Protein AF-A0A8X6TKK6-F1 (afdb_monomer_lite)

InterPro domains:
  IPR029055 Nucleophile aminohydrolases, N-terminal [SSF56235] (1-52)

Sequence (68 aa):
MRHGMSPTQAAQDSIKRIIAKYPSFSGAIIAATINGEYGASCHGMEKFPFSVINRKLGKVTVETVACL

Organism: Nephila pilipes (NCBI:txid299642)

Foldseek 3Di:
DVVPDAQARVFVVVVVVVCVVVVQDWDKDKDADPVGGIHMETPNDQKDWDWDDDPVVPDTDIDMDGYD

Secondary structure (DSSP, 8-state):
-TTS--HHHHHHHHHHHHHHH-TT--EEEEEE-TTS-EEEEEESSSEEEEEE--TTT-S-EEEEEE--

Radius of gyration: 12.66 Å; chains: 1; bounding box: 33×23×27 Å

pLDDT: mean 96.5, std 2.03, range [87.38, 98.31]

Structure (mmCIF, N/CA/C/O backbone):
data_AF-A0A8X6TKK6-F1
#
_entry.id   AF-A0A8X6TKK6-F1
#
loop_
_atom_site.group_PDB
_atom_site.id
_atom_site.type_symbol
_atom_site.label_atom_id
_atom_site.label_alt_id
_atom_site.label_comp_id
_atom_site.label_asym_id
_atom_site.label_entity_id
_atom_site.label_seq_id
_atom_site.pdbx_PDB_ins_code
_atom_site.Cartn_x
_atom_site.Cartn_y
_atom_site.Cartn_z
_atom_site.occupancy
_atom_site.B_iso_or_equiv
_atom_site.auth_seq_id
_atom_site.auth_comp_id
_atom_site.auth_asym_id
_atom_site.auth_atom_id
_atom_site.pdbx_PDB_model_num
ATOM 1 N N . MET A 1 1 ? 8.319 6.068 6.915 1.00 93.88 1 MET A N 1
ATOM 2 C CA . MET A 1 1 ? 7.463 6.633 7.986 1.00 93.88 1 MET A CA 1
ATOM 3 C C . MET A 1 1 ? 8.234 7.444 9.028 1.00 93.88 1 MET A C 1
ATOM 5 O O . MET A 1 1 ? 7.826 8.565 9.273 1.00 93.88 1 MET A O 1
ATOM 9 N N . ARG A 1 2 ? 9.369 6.976 9.590 1.00 92.25 2 ARG A N 1
ATOM 10 C CA . ARG A 1 2 ? 10.168 7.763 10.571 1.00 92.25 2 ARG A CA 1
ATOM 11 C C . ARG A 1 2 ? 10.517 9.193 10.112 1.00 92.25 2 ARG A C 1
ATOM 13 O O . ARG A 1 2 ? 10.603 10.089 10.933 1.00 92.25 2 ARG A O 1
ATOM 20 N N . HIS A 1 3 ? 10.690 9.392 8.805 1.00 92.19 3 HIS A N 1
ATOM 21 C CA . HIS A 1 3 ? 10.994 10.686 8.181 1.00 92.19 3 HIS A CA 1
ATOM 22 C C . HIS A 1 3 ? 9.757 11.404 7.596 1.00 92.19 3 HIS A C 1
ATOM 24 O O . HIS A 1 3 ? 9.893 12.175 6.657 1.00 92.19 3 HIS A O 1
ATOM 30 N N . GLY A 1 4 ? 8.544 11.110 8.078 1.00 92.19 4 GLY A N 1
ATOM 31 C CA . GLY A 1 4 ? 7.317 11.812 7.668 1.00 92.19 4 GLY A CA 1
ATOM 32 C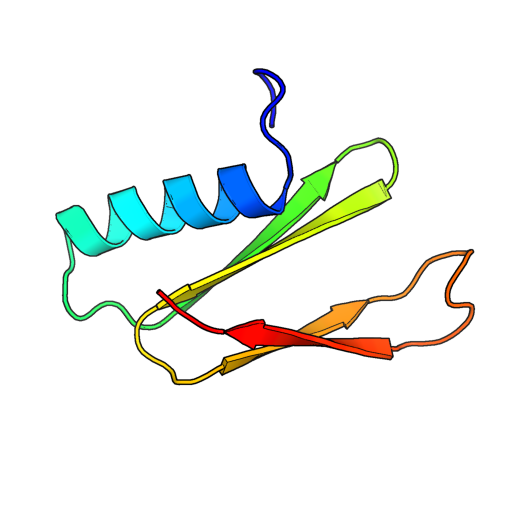 C . GLY A 1 4 ? 6.620 11.290 6.405 1.00 92.19 4 GLY A C 1
ATOM 33 O O . GLY A 1 4 ? 5.577 11.811 6.037 1.00 92.19 4 GLY A O 1
ATOM 34 N N . MET A 1 5 ? 7.139 10.246 5.744 1.00 96.38 5 MET A N 1
ATOM 35 C CA . MET A 1 5 ? 6.400 9.587 4.653 1.00 96.38 5 MET A CA 1
ATOM 36 C C . MET A 1 5 ? 5.097 8.970 5.166 1.00 96.38 5 MET A C 1
ATOM 38 O O . MET A 1 5 ? 5.131 8.250 6.174 1.00 96.38 5 MET A O 1
ATOM 42 N N . SER A 1 6 ? 4.014 9.137 4.402 1.00 97.38 6 SER A N 1
ATOM 43 C CA . SER A 1 6 ? 2.772 8.387 4.617 1.00 97.38 6 SER A CA 1
ATOM 44 C C . SER A 1 6 ? 3.004 6.869 4.491 1.00 97.38 6 SER A C 1
ATOM 46 O O . SER A 1 6 ? 3.965 6.440 3.834 1.00 97.38 6 SER A O 1
ATOM 48 N N . PRO A 1 7 ? 2.139 6.028 5.087 1.00 97.94 7 PRO A N 1
ATOM 49 C CA . PRO A 1 7 ? 2.229 4.573 4.965 1.00 97.94 7 PRO A CA 1
ATOM 50 C C . PRO A 1 7 ? 2.319 4.067 3.524 1.00 97.94 7 PRO A C 1
ATOM 52 O O . PRO A 1 7 ? 3.211 3.280 3.211 1.00 97.94 7 PRO A O 1
ATOM 55 N N . THR A 1 8 ? 1.461 4.567 2.630 1.00 97.50 8 THR A N 1
ATOM 56 C CA . THR A 1 8 ? 1.454 4.176 1.212 1.00 97.50 8 THR A CA 1
ATOM 57 C C . THR A 1 8 ? 2.763 4.544 0.525 1.00 97.50 8 THR A C 1
ATOM 59 O O . THR A 1 8 ? 3.361 3.702 -0.139 1.00 97.50 8 THR A O 1
ATOM 62 N N . GLN A 1 9 ? 3.269 5.764 0.735 1.00 97.44 9 GLN A N 1
ATOM 63 C CA . GLN A 1 9 ? 4.552 6.186 0.160 1.00 97.44 9 GLN A CA 1
ATOM 64 C C . GLN A 1 9 ? 5.716 5.333 0.676 1.00 97.44 9 GLN A C 1
ATOM 66 O O . GLN A 1 9 ? 6.592 4.956 -0.096 1.00 97.44 9 GLN A O 1
ATOM 71 N N . ALA A 1 10 ? 5.721 4.993 1.968 1.00 98.12 10 ALA A N 1
ATOM 72 C CA . ALA A 1 10 ? 6.758 4.148 2.554 1.00 98.12 10 ALA A CA 1
ATOM 73 C C . ALA A 1 10 ? 6.710 2.702 2.025 1.00 98.12 10 ALA A C 1
ATOM 75 O O . ALA A 1 10 ? 7.760 2.104 1.770 1.00 98.12 10 ALA A O 1
ATOM 76 N N . ALA A 1 11 ? 5.509 2.146 1.838 1.00 98.00 11 ALA A N 1
ATOM 77 C CA . ALA A 1 11 ? 5.322 0.835 1.223 1.00 98.00 11 ALA A CA 1
ATOM 78 C C . ALA A 1 11 ? 5.782 0.840 -0.245 1.00 98.00 11 ALA A C 1
ATOM 80 O O . ALA A 1 11 ? 6.538 -0.041 -0.652 1.00 98.00 11 ALA A O 1
ATOM 81 N N . GLN A 1 12 ? 5.403 1.863 -1.017 1.00 97.81 12 GLN A N 1
ATOM 82 C CA . GLN A 1 12 ? 5.836 2.034 -2.407 1.00 97.81 12 GLN A CA 1
ATOM 83 C C . GLN A 1 12 ? 7.354 2.186 -2.530 1.00 97.81 12 GLN A C 1
ATOM 85 O O . GLN A 1 12 ? 7.953 1.549 -3.391 1.00 97.81 12 GLN A O 1
ATOM 90 N N . ASP A 1 13 ? 7.993 2.990 -1.674 1.00 97.94 13 ASP A N 1
ATOM 91 C CA . ASP A 1 13 ? 9.455 3.144 -1.662 1.00 97.94 13 ASP A CA 1
ATOM 92 C C . ASP A 1 13 ? 10.154 1.803 -1.394 1.00 97.94 13 ASP A C 1
ATOM 94 O O . ASP A 1 13 ? 11.125 1.450 -2.062 1.00 97.94 13 ASP A O 1
ATOM 98 N N . SER A 1 14 ? 9.606 1.007 -0.473 1.00 97.62 14 SER A N 1
ATOM 99 C CA . SER A 1 14 ? 10.124 -0.327 -0.161 1.00 97.62 14 SER A CA 1
ATOM 100 C C . SER A 1 14 ? 10.000 -1.281 -1.354 1.00 97.62 14 SER A C 1
ATOM 102 O O . SER A 1 14 ? 10.987 -1.916 -1.726 1.00 97.62 14 SER A O 1
ATOM 104 N N . ILE A 1 15 ? 8.831 -1.335 -2.005 1.00 97.81 15 ILE A N 1
ATOM 105 C CA . ILE A 1 15 ? 8.623 -2.137 -3.221 1.00 97.81 15 ILE A CA 1
ATOM 106 C C . ILE A 1 15 ? 9.576 -1.689 -4.336 1.00 97.81 15 ILE A C 1
ATOM 108 O O . ILE A 1 15 ? 10.250 -2.534 -4.920 1.00 97.81 15 ILE A O 1
ATOM 112 N N . LYS A 1 16 ? 9.723 -0.378 -4.577 1.00 97.75 16 LYS A N 1
ATOM 113 C CA . LYS A 1 16 ? 10.637 0.171 -5.598 1.00 97.75 16 LYS A CA 1
ATOM 114 C C . LYS A 1 16 ? 12.084 -0.286 -5.404 1.00 97.75 16 LYS A C 1
ATOM 116 O O . LYS A 1 16 ? 12.758 -0.628 -6.372 1.00 97.75 16 LYS A O 1
ATOM 121 N N . ARG A 1 17 ? 12.564 -0.341 -4.159 1.00 97.88 17 ARG A N 1
ATOM 122 C CA . ARG A 1 17 ? 13.912 -0.846 -3.844 1.00 97.88 17 ARG A CA 1
ATOM 123 C C . ARG A 1 17 ? 14.046 -2.347 -4.094 1.00 97.88 17 ARG A C 1
ATOM 125 O O . ARG A 1 17 ? 15.100 -2.787 -4.544 1.00 97.88 17 ARG A O 1
ATOM 132 N N . ILE A 1 18 ? 12.999 -3.124 -3.806 1.00 97.81 18 ILE A N 1
ATOM 133 C CA . ILE A 1 18 ? 12.989 -4.572 -4.050 1.00 97.81 18 ILE A CA 1
ATOM 134 C C . ILE A 1 18 ? 13.046 -4.845 -5.553 1.00 97.81 18 ILE A C 1
ATOM 136 O O . ILE A 1 18 ? 13.937 -5.567 -5.991 1.00 97.81 18 ILE A O 1
ATOM 140 N N . ILE A 1 19 ? 12.165 -4.227 -6.344 1.00 97.44 19 ILE A N 1
ATOM 141 C CA . ILE A 1 19 ? 12.081 -4.468 -7.795 1.00 97.44 19 ILE A CA 1
ATOM 142 C C . ILE A 1 19 ? 13.316 -3.966 -8.545 1.00 97.44 19 ILE A C 1
ATOM 144 O O . ILE A 1 19 ? 13.707 -4.563 -9.541 1.00 97.44 19 ILE A O 1
ATOM 148 N N . ALA A 1 20 ? 13.987 -2.927 -8.031 1.00 97.88 20 ALA A N 1
ATOM 149 C CA . ALA A 1 20 ? 15.261 -2.467 -8.578 1.00 97.88 20 ALA A CA 1
ATOM 150 C C . ALA A 1 20 ? 16.354 -3.551 -8.516 1.00 97.88 20 ALA A C 1
ATOM 152 O O . ALA A 1 20 ? 17.273 -3.538 -9.331 1.00 97.88 20 ALA A O 1
ATOM 153 N N . LYS A 1 21 ? 16.260 -4.491 -7.564 1.00 98.25 21 LYS A N 1
ATOM 154 C CA . LYS A 1 21 ? 17.186 -5.625 -7.425 1.00 98.25 21 LYS A CA 1
ATOM 155 C C . LYS A 1 21 ? 16.617 -6.938 -7.971 1.00 98.25 21 LYS A C 1
ATOM 157 O O . LYS A 1 21 ? 17.371 -7.756 -8.489 1.00 98.25 21 LYS A O 1
ATOM 162 N N . TYR A 1 22 ? 15.308 -7.137 -7.852 1.00 97.69 22 TYR A N 1
ATOM 163 C CA . TYR A 1 22 ? 14.595 -8.350 -8.245 1.00 97.69 22 TYR A CA 1
ATOM 164 C C . TYR A 1 22 ? 13.364 -7.979 -9.090 1.00 97.69 22 TYR A C 1
ATOM 166 O O . TYR A 1 22 ? 12.255 -7.928 -8.558 1.00 97.69 22 TYR A O 1
ATOM 174 N N . PRO A 1 23 ? 13.529 -7.721 -10.402 1.00 95.50 23 PRO A N 1
ATOM 175 C CA . PRO A 1 23 ? 12.444 -7.217 -11.252 1.00 95.50 23 PRO A CA 1
ATOM 176 C C . PRO A 1 23 ? 11.252 -8.170 -11.412 1.00 95.50 23 PRO A C 1
ATOM 178 O O . PRO A 1 23 ? 10.172 -7.739 -11.783 1.00 95.50 23 PRO A O 1
ATOM 181 N N . SER A 1 24 ? 11.442 -9.464 -11.150 1.00 95.62 24 SER A N 1
ATOM 182 C CA . SER A 1 24 ? 10.395 -10.493 -11.202 1.00 95.62 24 SER A CA 1
ATOM 183 C C . SER A 1 24 ? 9.766 -10.797 -9.838 1.00 95.62 24 SER A C 1
ATOM 185 O O . SER A 1 24 ? 9.042 -11.783 -9.693 1.00 95.62 24 SER A O 1
ATOM 187 N N . PHE A 1 25 ? 10.065 -9.995 -8.814 1.00 96.56 25 PHE A N 1
ATOM 188 C CA . PHE A 1 25 ? 9.482 -10.153 -7.486 1.00 96.56 25 PHE A CA 1
ATOM 189 C C . PHE A 1 25 ? 7.952 -10.036 -7.544 1.00 96.56 25 PHE A C 1
ATOM 191 O O . PHE A 1 25 ? 7.414 -9.111 -8.140 1.00 96.56 25 PHE A O 1
ATOM 198 N N . SER A 1 26 ? 7.240 -10.939 -6.874 1.00 97.31 26 SER A N 1
ATOM 199 C CA . SER A 1 26 ? 5.805 -10.792 -6.632 1.00 97.31 26 SER A CA 1
ATOM 200 C C . SER A 1 26 ? 5.568 -10.735 -5.132 1.00 97.31 26 SER A C 1
ATOM 202 O O . SER A 1 26 ? 5.996 -11.622 -4.391 1.00 97.31 26 SER A O 1
ATOM 204 N N . GLY A 1 27 ? 4.929 -9.664 -4.671 1.00 97.12 27 GLY A N 1
ATOM 205 C CA . GLY A 1 27 ? 4.679 -9.465 -3.253 1.00 97.12 27 GLY A CA 1
ATOM 206 C C . GLY A 1 27 ? 4.134 -8.086 -2.918 1.00 97.12 27 GLY A C 1
ATOM 207 O O . GLY A 1 27 ? 4.056 -7.189 -3.758 1.00 97.12 27 GLY A O 1
ATOM 208 N N . ALA A 1 28 ? 3.750 -7.929 -1.655 1.00 98.00 28 ALA A N 1
ATOM 209 C CA . ALA A 1 28 ? 3.111 -6.729 -1.148 1.00 98.00 28 ALA A CA 1
ATOM 210 C C . ALA A 1 28 ? 3.611 -6.363 0.248 1.00 98.00 28 ALA A C 1
ATOM 212 O O . ALA A 1 28 ? 4.056 -7.214 1.017 1.00 98.00 28 ALA A O 1
ATOM 213 N N . ILE A 1 29 ? 3.520 -5.077 0.570 1.00 98.12 29 ILE A N 1
ATOM 214 C CA . ILE A 1 29 ? 3.889 -4.500 1.859 1.00 98.12 29 ILE A CA 1
ATOM 215 C C . ILE A 1 29 ? 2.706 -3.682 2.361 1.00 98.12 29 ILE A C 1
ATOM 217 O O . ILE A 1 29 ? 2.194 -2.825 1.642 1.00 98.12 29 ILE A O 1
ATOM 221 N N . ILE A 1 30 ? 2.317 -3.922 3.613 1.00 98.06 30 ILE A N 1
ATOM 222 C CA . ILE A 1 30 ? 1.365 -3.100 4.365 1.00 98.06 30 ILE A CA 1
ATOM 223 C C . ILE A 1 30 ? 2.157 -2.336 5.424 1.00 98.06 30 ILE A C 1
ATOM 225 O O . ILE A 1 30 ? 3.020 -2.901 6.097 1.00 98.06 30 ILE A O 1
ATOM 229 N N . ALA A 1 31 ? 1.862 -1.052 5.577 1.00 97.75 31 ALA A N 1
ATOM 230 C CA . ALA A 1 31 ? 2.460 -0.182 6.573 1.00 97.75 31 ALA A CA 1
ATOM 231 C C . ALA A 1 31 ? 1.367 0.507 7.395 1.00 97.75 31 ALA A C 1
ATOM 233 O O . ALA A 1 31 ? 0.289 0.811 6.885 1.00 97.75 31 ALA A O 1
ATOM 234 N N . ALA A 1 32 ? 1.670 0.788 8.661 1.00 97.25 32 ALA A N 1
ATOM 235 C CA . ALA A 1 32 ? 0.814 1.570 9.541 1.00 97.25 32 ALA A CA 1
ATOM 236 C C . ALA A 1 32 ? 1.650 2.503 10.424 1.00 97.25 32 ALA A C 1
ATOM 238 O O . ALA A 1 32 ? 2.747 2.142 10.860 1.00 97.25 32 ALA A O 1
ATOM 239 N N . THR A 1 33 ? 1.145 3.709 10.681 1.00 96.00 33 THR A N 1
ATOM 240 C CA . THR A 1 33 ? 1.737 4.647 11.640 1.00 96.00 33 THR A CA 1
ATOM 241 C C . THR A 1 33 ? 1.216 4.388 13.049 1.00 96.00 33 THR A C 1
ATOM 243 O O . THR A 1 33 ? 0.160 3.790 13.249 1.00 96.00 33 THR A O 1
ATOM 246 N N . ILE A 1 34 ? 1.928 4.923 14.044 1.00 93.75 34 ILE A N 1
ATOM 247 C CA . ILE A 1 34 ? 1.493 4.908 15.449 1.00 93.75 34 ILE A CA 1
ATOM 248 C C . ILE A 1 34 ? 0.155 5.632 15.674 1.00 93.75 34 ILE A C 1
ATOM 250 O O . ILE A 1 34 ? -0.548 5.337 16.634 1.00 93.75 34 ILE A O 1
ATOM 254 N N . ASN A 1 35 ? -0.217 6.545 14.771 1.00 92.56 35 ASN A N 1
ATOM 255 C CA . ASN A 1 35 ? -1.466 7.303 14.833 1.00 92.56 35 ASN A CA 1
ATOM 256 C C . ASN A 1 35 ? -2.638 6.555 14.167 1.00 92.56 35 ASN A C 1
ATOM 258 O O . ASN A 1 35 ? -3.752 7.073 14.120 1.00 92.56 35 ASN A O 1
ATOM 262 N N . GLY A 1 36 ? -2.400 5.346 13.646 1.00 93.50 36 GLY A N 1
ATOM 263 C CA . GLY A 1 36 ? -3.425 4.506 13.030 1.00 93.50 36 GLY A CA 1
ATOM 264 C C . GLY A 1 36 ? -3.722 4.821 11.563 1.00 93.50 36 GLY A C 1
ATOM 265 O O . GLY A 1 36 ? -4.693 4.294 11.025 1.00 93.50 36 GLY A O 1
ATOM 266 N N . GLU A 1 37 ? -2.909 5.650 10.901 1.00 96.06 37 GLU A N 1
ATOM 267 C CA . GLU A 1 37 ? -2.916 5.718 9.435 1.00 96.06 37 GLU A CA 1
ATOM 268 C C . GLU A 1 37 ? -2.291 4.443 8.877 1.00 96.06 37 GLU A C 1
ATOM 270 O O . GLU A 1 37 ? -1.338 3.918 9.448 1.00 96.06 37 GLU A O 1
ATOM 275 N N . TYR A 1 38 ? -2.783 3.961 7.745 1.00 97.44 38 TYR A N 1
ATOM 276 C CA . TYR A 1 38 ? -2.279 2.750 7.108 1.00 97.44 38 TYR A CA 1
ATOM 277 C C . TYR A 1 38 ? -2.253 2.910 5.591 1.00 97.44 38 TYR A C 1
ATOM 279 O O . TYR A 1 38 ? -2.801 3.859 5.034 1.00 97.44 38 TYR A O 1
ATOM 287 N N . GLY A 1 39 ? -1.560 1.997 4.926 1.00 97.50 39 GLY A N 1
ATOM 288 C CA . GLY A 1 39 ? -1.430 1.980 3.478 1.00 97.50 39 GLY A CA 1
ATOM 289 C C . GLY A 1 39 ? -0.678 0.744 3.017 1.00 97.50 39 GLY A C 1
ATOM 290 O O . GLY A 1 39 ? -0.032 0.065 3.815 1.00 97.50 39 GLY A O 1
ATOM 291 N N . ALA A 1 40 ? -0.764 0.448 1.727 1.00 98.19 40 ALA A N 1
ATOM 292 C CA . ALA A 1 40 ? -0.142 -0.731 1.147 1.00 98.19 40 ALA A CA 1
ATOM 293 C C . ALA A 1 40 ? 0.417 -0.443 -0.250 1.00 98.19 40 ALA A C 1
ATOM 295 O O . ALA A 1 40 ? 0.032 0.525 -0.903 1.00 98.19 40 ALA A O 1
ATOM 296 N N . SER A 1 41 ? 1.332 -1.297 -0.700 1.00 98.19 41 SER A N 1
ATOM 297 C CA . SER A 1 41 ? 1.850 -1.320 -2.069 1.00 98.19 41 SER A CA 1
ATOM 298 C C . SER A 1 41 ? 2.215 -2.744 -2.455 1.00 98.19 41 SER A C 1
ATOM 300 O O . SER A 1 41 ? 2.634 -3.527 -1.604 1.00 98.19 41 SER A O 1
ATOM 302 N N . CYS A 1 42 ? 2.113 -3.067 -3.737 1.00 98.31 42 CYS A N 1
ATOM 303 C CA . CYS A 1 42 ? 2.405 -4.394 -4.266 1.00 98.31 42 CYS A CA 1
ATOM 304 C C . CYS A 1 42 ? 3.088 -4.325 -5.632 1.00 98.31 42 CYS A C 1
ATOM 306 O O . CYS A 1 42 ? 3.090 -3.271 -6.269 1.00 98.31 42 CYS A O 1
ATOM 308 N N . HIS A 1 43 ? 3.675 -5.445 -6.050 1.00 98.19 43 HIS A N 1
ATOM 309 C CA . HIS A 1 43 ? 4.234 -5.676 -7.380 1.00 98.19 43 HIS A CA 1
ATOM 310 C C . HIS A 1 43 ? 4.037 -7.146 -7.785 1.00 98.19 43 HIS A C 1
ATOM 312 O O . HIS A 1 43 ? 3.908 -8.015 -6.918 1.00 98.19 43 HIS A O 1
ATOM 318 N N . GLY A 1 44 ? 4.002 -7.424 -9.090 1.00 96.38 44 GLY A N 1
ATOM 319 C CA . GLY A 1 44 ? 3.874 -8.783 -9.630 1.00 96.38 44 GLY A CA 1
ATOM 320 C C . GLY A 1 44 ? 2.478 -9.408 -9.490 1.00 96.38 44 GLY A C 1
ATOM 321 O O . GLY A 1 44 ? 2.362 -10.632 -9.501 1.00 96.38 44 GLY A O 1
ATOM 322 N N . MET A 1 45 ? 1.433 -8.591 -9.322 1.00 95.62 45 MET A N 1
ATOM 323 C CA . MET A 1 45 ? 0.013 -8.978 -9.332 1.00 95.62 45 MET A CA 1
ATOM 324 C C . MET A 1 45 ? -0.842 -7.785 -9.798 1.00 95.62 45 MET A C 1
ATOM 326 O O . MET A 1 45 ? -0.349 -6.664 -9.805 1.00 95.62 45 MET A O 1
ATOM 330 N N . GLU A 1 46 ? -2.100 -7.989 -10.204 1.00 94.88 46 GLU A N 1
ATOM 331 C CA . GLU A 1 46 ? -2.958 -6.876 -10.664 1.00 94.88 46 GLU A CA 1
ATOM 332 C C . GLU A 1 46 ? -3.347 -5.954 -9.498 1.00 94.88 46 GLU A C 1
ATOM 334 O O . GLU A 1 46 ? -3.279 -4.724 -9.577 1.00 94.88 46 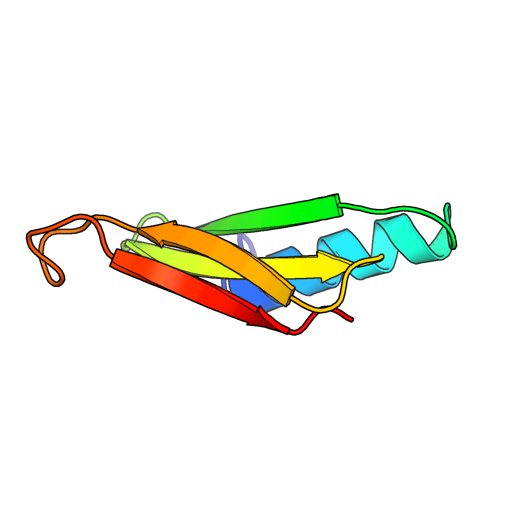GLU A O 1
ATOM 339 N N . LYS A 1 47 ? -3.771 -6.572 -8.395 1.00 97.38 47 LYS A N 1
ATOM 340 C CA . LYS A 1 47 ? -4.296 -5.904 -7.209 1.00 97.38 47 LYS A CA 1
ATOM 341 C C . LYS A 1 47 ? -3.934 -6.699 -5.968 1.00 97.38 47 LYS A C 1
ATOM 343 O O . LYS A 1 47 ? -3.880 -7.927 -6.008 1.00 97.38 47 LYS A O 1
ATOM 348 N N . PHE A 1 48 ? -3.765 -5.993 -4.859 1.00 97.81 48 PHE A N 1
ATOM 349 C CA . PHE A 1 48 ? -3.499 -6.596 -3.562 1.00 97.81 48 PHE A CA 1
ATOM 350 C C . PHE A 1 48 ? -4.622 -6.264 -2.572 1.00 97.81 48 PHE A C 1
ATOM 352 O O . PHE A 1 48 ? -4.734 -5.106 -2.151 1.00 97.81 48 PHE A O 1
ATOM 359 N N . PRO A 1 49 ? -5.471 -7.248 -2.216 1.00 97.81 49 PRO A N 1
ATOM 360 C CA . PRO A 1 49 ? -6.466 -7.086 -1.169 1.00 97.81 49 PRO A CA 1
ATOM 361 C C . PRO A 1 49 ? -5.833 -7.245 0.220 1.00 97.81 49 PRO A C 1
ATOM 363 O O . PRO A 1 49 ? -5.003 -8.127 0.441 1.00 97.81 49 PRO A O 1
ATOM 366 N N . PHE A 1 50 ? -6.259 -6.427 1.179 1.00 97.62 50 PHE A N 1
ATOM 367 C CA . PHE A 1 50 ? -5.843 -6.531 2.576 1.00 97.62 50 PHE A CA 1
ATOM 368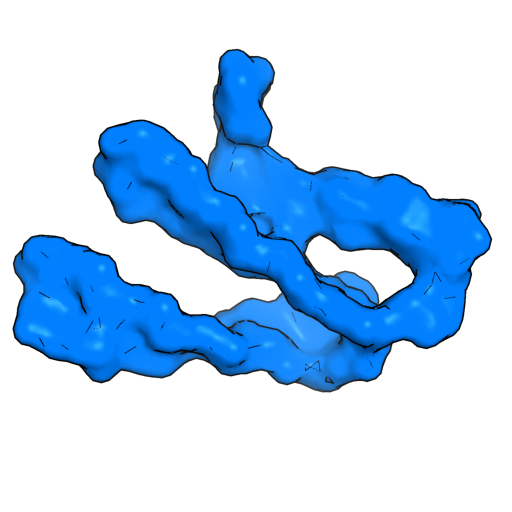 C C . PHE A 1 50 ? -6.980 -6.159 3.529 1.00 97.62 50 PHE A C 1
ATOM 370 O O . PHE A 1 50 ? -7.822 -5.313 3.234 1.00 97.62 50 PHE A O 1
ATOM 377 N N . SER A 1 51 ? -7.004 -6.812 4.687 1.00 98.06 51 SER A N 1
ATOM 378 C CA . SER A 1 51 ? -8.045 -6.620 5.697 1.00 98.06 51 SER A CA 1
ATOM 379 C C . SER A 1 51 ? -7.649 -5.541 6.697 1.00 98.06 51 SER A C 1
ATOM 381 O O . SER A 1 51 ? -6.555 -5.579 7.261 1.00 98.06 51 SER A O 1
ATOM 383 N N . VAL A 1 52 ? -8.570 -4.623 6.974 1.00 97.75 52 VAL A N 1
ATOM 384 C CA . VAL A 1 52 ? -8.407 -3.554 7.960 1.00 97.75 52 VAL A CA 1
ATOM 385 C C . VAL A 1 52 ? -9.524 -3.642 8.987 1.00 97.75 52 VAL A C 1
ATOM 387 O O . VAL A 1 52 ? -10.698 -3.792 8.650 1.00 97.75 52 VAL A O 1
ATOM 390 N N . ILE A 1 53 ? -9.160 -3.507 10.258 1.00 96.50 53 ILE A N 1
ATOM 391 C CA . ILE A 1 53 ? -10.104 -3.266 11.343 1.00 96.50 53 ILE A CA 1
ATOM 392 C C . ILE A 1 53 ? -9.562 -2.151 12.229 1.00 96.50 53 ILE A C 1
ATOM 394 O O . ILE A 1 53 ? -8.394 -2.135 12.609 1.00 96.50 53 ILE A O 1
ATOM 398 N N . ASN A 1 54 ? -10.415 -1.183 12.537 1.00 94.94 54 ASN A N 1
ATOM 399 C CA . ASN A 1 54 ? -10.112 -0.094 13.455 1.00 94.94 54 ASN A CA 1
ATOM 400 C C . ASN A 1 54 ? -11.424 0.444 14.047 1.00 94.94 54 ASN A C 1
ATOM 402 O O . ASN A 1 54 ? -12.516 0.046 13.637 1.00 94.94 54 ASN A O 1
ATOM 406 N N . ARG A 1 55 ? -11.326 1.376 15.002 1.00 94.81 55 ARG A N 1
ATOM 407 C CA . ARG A 1 55 ? -12.505 1.970 15.660 1.00 94.81 55 ARG A CA 1
ATOM 408 C C . ARG A 1 55 ? -13.448 2.702 14.697 1.00 94.81 55 ARG A C 1
ATOM 410 O O . ARG A 1 55 ? -14.630 2.786 14.995 1.00 94.81 55 ARG A O 1
ATOM 417 N N . LYS A 1 56 ? -12.947 3.226 13.570 1.00 93.19 56 LYS A N 1
ATOM 418 C CA . LYS A 1 56 ? -13.772 3.914 12.562 1.00 93.19 56 LYS A CA 1
ATOM 419 C C . LYS A 1 56 ? -14.580 2.921 11.725 1.00 93.19 56 LYS A C 1
ATOM 421 O O . LYS A 1 56 ? -15.734 3.186 11.422 1.00 93.19 56 LYS A O 1
ATOM 426 N N . LEU A 1 57 ? -13.975 1.790 11.360 1.00 95.06 57 LEU A N 1
ATOM 427 C CA . LEU A 1 57 ? -14.608 0.762 10.533 1.00 95.06 57 LEU A CA 1
ATOM 428 C C . LEU A 1 57 ? -15.552 -0.139 11.340 1.00 95.06 57 LEU A C 1
ATOM 430 O O . LEU A 1 57 ? -16.560 -0.587 10.803 1.00 95.06 57 LEU A O 1
ATOM 434 N N . GLY A 1 58 ? -15.230 -0.436 12.605 1.00 95.88 58 GLY A N 1
ATOM 435 C CA . GLY A 1 58 ? -16.067 -1.235 13.518 1.00 95.88 58 GLY A CA 1
ATOM 436 C C . GLY A 1 58 ? -16.241 -2.716 13.143 1.00 95.88 58 GLY A C 1
ATOM 437 O O . GLY A 1 58 ? -16.746 -3.499 13.941 1.00 95.88 58 GLY A O 1
ATOM 438 N N . LYS A 1 59 ? -15.798 -3.115 11.951 1.00 96.88 59 LYS A N 1
ATOM 439 C CA . LYS A 1 59 ? -15.775 -4.479 11.420 1.00 96.88 59 LYS A CA 1
ATOM 440 C C . LYS A 1 59 ? -14.554 -4.655 10.523 1.00 96.88 59 LYS A C 1
ATOM 442 O O . LYS A 1 59 ? -13.905 -3.674 10.157 1.00 96.88 59 LYS A O 1
ATOM 447 N N . VAL A 1 60 ? -14.255 -5.899 10.164 1.00 97.62 60 VAL A N 1
ATOM 448 C CA . VAL A 1 60 ? -13.237 -6.191 9.152 1.00 97.62 60 VAL A CA 1
ATOM 449 C C . VAL A 1 60 ? -13.736 -5.694 7.797 1.0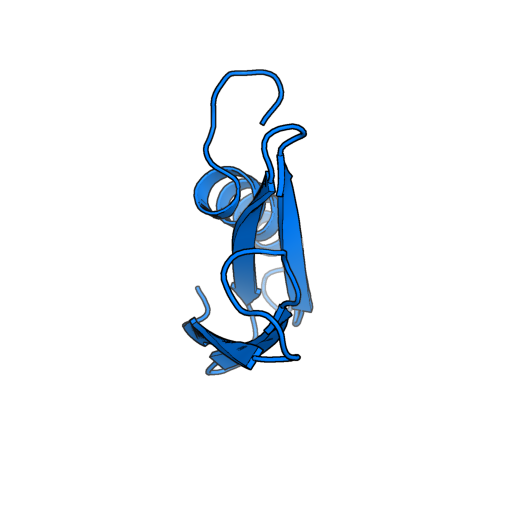0 97.62 60 VAL A C 1
ATOM 451 O O . VAL A 1 60 ? -14.795 -6.114 7.329 1.00 97.62 60 VAL A O 1
ATOM 454 N N . THR A 1 61 ? -12.961 -4.817 7.174 1.00 97.81 61 THR A N 1
ATOM 455 C CA . THR A 1 61 ? -13.196 -4.313 5.820 1.00 97.81 61 THR A CA 1
ATOM 456 C C . THR A 1 61 ? -12.019 -4.719 4.951 1.00 97.81 61 THR A C 1
ATOM 458 O O . THR A 1 61 ? -10.869 -4.519 5.335 1.00 97.81 61 THR A O 1
ATOM 461 N N . VAL A 1 62 ? -12.301 -5.304 3.789 1.00 97.81 62 VAL A N 1
ATOM 462 C CA . VAL A 1 62 ? -11.269 -5.617 2.798 1.00 97.81 62 VAL A CA 1
ATOM 463 C C . VAL A 1 62 ? -11.085 -4.397 1.911 1.00 97.81 62 VAL A C 1
ATOM 465 O O . VAL A 1 62 ? -12.013 -3.973 1.226 1.00 97.81 62 VAL A O 1
ATOM 468 N N . GLU A 1 63 ? -9.886 -3.837 1.936 1.00 97.31 63 GLU A N 1
ATOM 469 C CA . GLU A 1 63 ? -9.452 -2.791 1.021 1.00 97.31 63 GLU A CA 1
ATOM 470 C C . GLU A 1 63 ? -8.544 -3.383 -0.052 1.00 97.31 63 GLU A C 1
ATOM 472 O O . GLU A 1 63 ? -8.063 -4.510 0.061 1.00 97.31 63 GLU A O 1
ATOM 477 N N . THR A 1 64 ? -8.349 -2.663 -1.152 1.00 97.31 64 THR A N 1
ATOM 478 C CA . THR A 1 64 ? -7.555 -3.151 -2.282 1.00 97.31 64 THR A CA 1
ATOM 479 C C . THR A 1 64 ? -6.749 -2.015 -2.884 1.00 97.31 64 THR A C 1
ATOM 481 O O . THR A 1 64 ? -7.278 -0.928 -3.110 1.00 97.31 64 THR A O 1
ATOM 484 N N . VAL A 1 65 ? -5.475 -2.279 -3.170 1.00 97.00 65 VAL A N 1
ATOM 485 C CA . VAL A 1 65 ? -4.591 -1.357 -3.898 1.00 97.00 65 VAL A CA 1
ATOM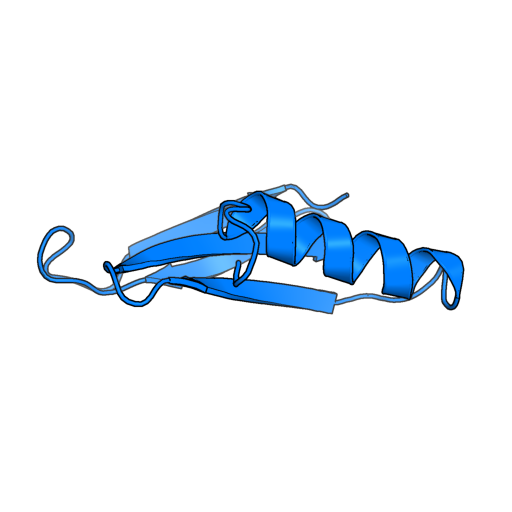 486 C C . VAL A 1 65 ? -4.197 -1.946 -5.247 1.00 97.00 65 VAL A C 1
ATOM 488 O O . VAL A 1 65 ? -4.007 -3.156 -5.370 1.00 97.00 65 VAL A O 1
ATOM 491 N N . ALA A 1 66 ? -4.079 -1.085 -6.258 1.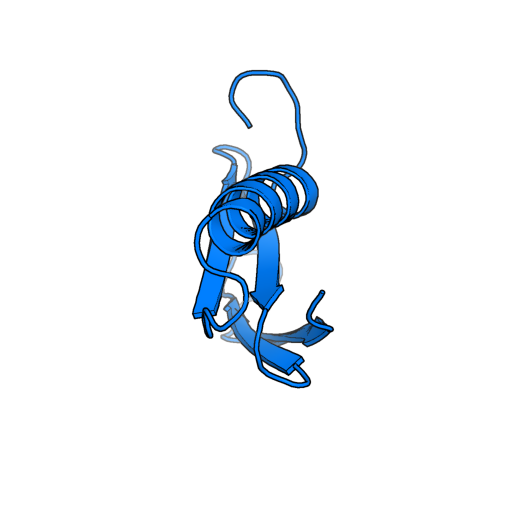00 95.81 66 ALA A N 1
ATOM 492 C CA . ALA A 1 66 ? -3.463 -1.445 -7.530 1.00 95.81 66 ALA A CA 1
ATOM 493 C C . ALA A 1 66 ? -1.943 -1.552 -7.354 1.00 95.81 66 ALA A C 1
ATOM 495 O O . ALA A 1 66 ? -1.345 -0.762 -6.614 1.00 95.81 66 ALA A O 1
ATOM 496 N N . CYS A 1 67 ? -1.331 -2.531 -8.012 1.00 93.44 67 CYS A N 1
ATOM 497 C CA . CYS A 1 67 ? 0.112 -2.730 -7.928 1.00 93.44 67 CYS A CA 1
ATOM 498 C C . CYS A 1 67 ? 0.889 -1.831 -8.887 1.00 93.44 67 CYS A C 1
ATOM 500 O O . CYS A 1 67 ? 0.334 -1.304 -9.851 1.00 93.44 67 CYS A O 1
ATOM 502 N N . LEU A 1 68 ? 2.171 -1.654 -8.562 1.00 87.38 68 LEU A N 1
ATOM 503 C CA . LEU A 1 68 ? 3.156 -0.928 -9.362 1.00 87.38 68 LEU A CA 1
ATOM 504 C C . LEU A 1 68 ? 3.660 -1.765 -10.537 1.00 87.38 68 LEU A C 1
ATOM 506 O O . LEU A 1 68 ? 3.879 -2.986 -10.333 1.00 87.38 68 LEU A O 1
#